Protein AF-A0A0N8PWT8-F1 (afdb_monomer_lite)

Foldseek 3Di:
DAAAEDEDDDDDPVCLVVVLVLLLVDLDLVVLVVCVVVVNDPPVRSLVSSVLSVCLVPHAYEYADPPDDQVSQVSSNHGYDPDPVRVVVVVCVVVPPPHDDFDDPPDDPPPPDPDDDDRDDD

Secondary structure (DSSP, 8-state):
------------HHHHHHHHHHHHH---HHHHHHHHHTTSS-HHHHHHHHHHHHHHHHS--EE--SSS-HHHHHHTT-EE-SSHHHHHHHHHHHH-TTPPP---TT--TT---S--------

Structure (mmCIF, N/CA/C/O backbone):
data_AF-A0A0N8PWT8-F1
#
_entry.id   AF-A0A0N8PWT8-F1
#
loop_
_atom_site.group_PDB
_atom_site.id
_atom_site.type_symbol
_atom_site.label_atom_id
_atom_site.label_alt_id
_atom_site.label_comp_id
_atom_site.label_asym_id
_atom_site.label_entity_id
_atom_site.label_seq_id
_atom_site.pdbx_PDB_ins_code
_atom_site.Cartn_x
_atom_site.Cartn_y
_atom_site.Cartn_z
_atom_site.occupancy
_atom_site.B_iso_or_equiv
_atom_site.auth_seq_id
_atom_site.auth_comp_id
_atom_site.auth_asym_id
_atom_site.auth_atom_id
_atom_site.pdbx_PDB_model_num
ATOM 1 N N . MET A 1 1 ? -20.409 0.745 -4.960 1.00 26.52 1 MET A N 1
ATOM 2 C CA . MET A 1 1 ? -18.966 0.837 -5.263 1.00 26.52 1 MET A CA 1
ATOM 3 C C . MET A 1 1 ? -18.244 0.158 -4.115 1.00 26.52 1 MET A C 1
ATOM 5 O O . MET A 1 1 ? -18.518 0.514 -2.979 1.00 26.52 1 MET A O 1
ATOM 9 N N . GLY A 1 2 ? -17.497 -0.915 -4.380 1.00 29.09 2 GLY A N 1
ATOM 10 C CA . GLY A 1 2 ? -16.765 -1.647 -3.341 1.00 29.09 2 GLY A CA 1
ATOM 11 C C . GLY A 1 2 ? -15.387 -1.026 -3.158 1.00 29.09 2 GLY A C 1
ATOM 12 O O . GLY A 1 2 ? -14.691 -0.830 -4.149 1.00 29.09 2 GLY A O 1
ATOM 13 N N . ALA A 1 3 ? -15.025 -0.692 -1.924 1.00 34.31 3 ALA A N 1
ATOM 14 C CA . ALA A 1 3 ? -13.660 -0.333 -1.571 1.00 34.31 3 ALA A CA 1
ATOM 15 C C . ALA A 1 3 ? -12.874 -1.623 -1.314 1.00 34.31 3 ALA A C 1
ATOM 17 O O . ALA A 1 3 ? -13.378 -2.530 -0.648 1.00 34.31 3 ALA A O 1
ATOM 18 N N . VAL A 1 4 ? -11.668 -1.720 -1.868 1.00 36.84 4 VAL A N 1
ATOM 19 C CA . VAL A 1 4 ? -10.762 -2.842 -1.615 1.00 36.84 4 VAL A CA 1
ATOM 20 C C . VAL A 1 4 ? -9.597 -2.295 -0.805 1.00 36.84 4 VAL A C 1
ATOM 22 O O . VAL A 1 4 ? -8.765 -1.566 -1.333 1.00 36.84 4 VAL A O 1
ATOM 25 N N . CYS A 1 5 ? -9.577 -2.616 0.487 1.00 35.62 5 CYS A N 1
ATOM 26 C CA . CYS A 1 5 ? -8.464 -2.303 1.375 1.00 35.62 5 CYS A CA 1
ATOM 27 C C . CYS A 1 5 ? -7.444 -3.444 1.287 1.00 35.62 5 CYS A C 1
ATOM 29 O O . CYS A 1 5 ? -7.796 -4.606 1.507 1.00 35.62 5 CYS A O 1
ATOM 31 N N . TRP A 1 6 ? -6.204 -3.121 0.923 1.00 41.62 6 TRP A N 1
ATOM 32 C CA . TRP A 1 6 ? -5.121 -4.091 0.777 1.00 41.62 6 TRP A CA 1
ATOM 33 C C . TRP A 1 6 ? -4.118 -3.920 1.911 1.00 41.62 6 TRP A C 1
ATOM 35 O O . TRP A 1 6 ? -3.503 -2.867 2.041 1.00 41.62 6 TRP A O 1
ATOM 45 N N . VAL A 1 7 ? -3.932 -4.976 2.701 1.00 38.03 7 VAL A N 1
ATOM 46 C CA . VAL A 1 7 ? -2.868 -5.053 3.707 1.00 38.03 7 VAL A CA 1
ATOM 47 C C . VAL A 1 7 ? -1.684 -5.775 3.080 1.00 38.03 7 VAL A C 1
ATOM 49 O O . VAL A 1 7 ? -1.833 -6.888 2.573 1.00 38.03 7 VAL A O 1
ATOM 52 N N . LEU A 1 8 ? -0.514 -5.145 3.111 1.00 49.03 8 LEU A N 1
ATOM 53 C CA . LEU A 1 8 ? 0.709 -5.673 2.516 1.00 49.03 8 LEU A CA 1
ATOM 54 C C . LEU A 1 8 ? 1.810 -5.738 3.562 1.00 49.03 8 LEU A C 1
ATOM 56 O O . LEU A 1 8 ? 1.970 -4.824 4.364 1.00 49.03 8 LEU A O 1
ATOM 60 N N . MET A 1 9 ? 2.570 -6.829 3.531 1.00 42.50 9 MET A N 1
ATOM 61 C CA . MET A 1 9 ? 3.691 -7.066 4.434 1.00 42.50 9 MET A CA 1
ATOM 62 C C . MET A 1 9 ? 4.975 -7.181 3.615 1.00 42.50 9 MET A C 1
ATOM 64 O O . MET A 1 9 ? 5.070 -8.036 2.735 1.00 42.50 9 MET A O 1
ATOM 68 N N . PHE A 1 10 ? 5.969 -6.348 3.926 1.00 47.44 10 PHE A N 1
ATOM 69 C CA . PHE A 1 10 ? 7.302 -6.402 3.321 1.00 47.44 10 PHE A CA 1
ATOM 70 C C . PHE A 1 10 ? 8.313 -6.918 4.354 1.00 47.44 10 PHE A C 1
ATOM 72 O O . PHE A 1 10 ? 8.550 -6.269 5.371 1.00 47.44 10 PHE A O 1
ATOM 79 N N . SER A 1 11 ? 8.910 -8.090 4.112 1.00 41.03 11 SER A N 1
ATOM 80 C CA . SER A 1 11 ? 9.876 -8.718 5.032 1.00 41.03 11 SER A CA 1
ATOM 81 C C . SER A 1 11 ? 11.340 -8.389 4.724 1.00 41.03 11 SER A C 1
ATOM 83 O O . SER A 1 11 ? 12.157 -8.351 5.641 1.00 41.03 11 SER A O 1
ATOM 85 N N . ASP A 1 12 ? 11.695 -8.081 3.476 1.00 48.62 12 ASP A N 1
ATOM 86 C CA . ASP A 1 12 ? 13.095 -7.924 3.057 1.00 48.62 12 ASP A CA 1
ATOM 87 C C . ASP A 1 12 ? 13.543 -6.457 2.998 1.00 48.62 12 ASP A 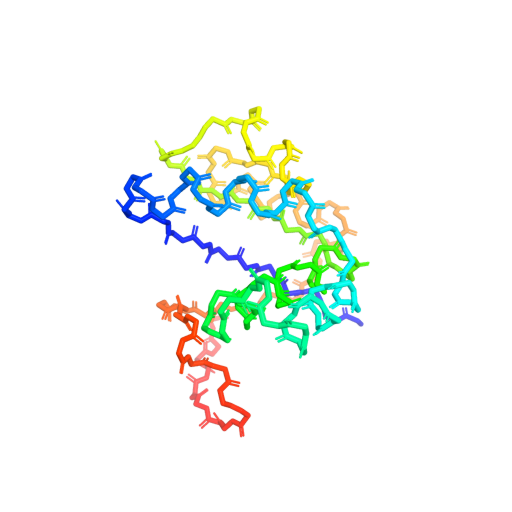C 1
ATOM 89 O O . ASP A 1 12 ? 12.870 -5.605 2.424 1.00 48.62 12 ASP A O 1
ATOM 93 N N . ALA A 1 13 ? 14.686 -6.141 3.615 1.00 49.34 13 ALA A N 1
ATOM 94 C CA . ALA A 1 13 ? 15.199 -4.768 3.726 1.00 49.34 13 ALA A CA 1
ATOM 95 C C . ALA A 1 13 ? 15.641 -4.169 2.376 1.00 49.34 13 ALA A C 1
ATOM 97 O O . ALA A 1 13 ? 15.402 -2.996 2.117 1.00 49.34 13 ALA A O 1
ATOM 98 N N . TRP A 1 14 ? 16.228 -4.978 1.485 1.00 44.97 14 TRP A N 1
ATOM 99 C CA . TRP A 1 14 ? 16.599 -4.525 0.136 1.00 44.97 14 TRP A CA 1
ATOM 100 C C . TRP A 1 14 ? 15.367 -4.234 -0.727 1.00 44.97 14 TRP A C 1
ATOM 102 O O . TRP A 1 14 ? 15.311 -3.218 -1.417 1.00 44.97 14 TRP A O 1
ATOM 112 N N . LEU A 1 15 ? 14.352 -5.099 -0.625 1.00 56.19 15 LEU A N 1
ATOM 113 C CA . LEU A 1 15 ? 13.076 -4.905 -1.300 1.00 56.19 15 LEU A CA 1
ATOM 114 C C . LEU A 1 15 ? 12.412 -3.610 -0.819 1.00 56.19 15 LEU A C 1
ATOM 116 O O . LEU A 1 15 ? 11.894 -2.880 -1.644 1.00 56.19 15 LEU A O 1
ATOM 120 N N . ARG A 1 16 ? 12.486 -3.284 0.479 1.00 63.19 16 ARG A N 1
ATOM 121 C CA . ARG A 1 16 ? 11.937 -2.039 1.046 1.00 63.19 16 ARG A CA 1
ATOM 122 C C . ARG A 1 16 ? 12.541 -0.777 0.435 1.00 63.19 16 ARG A C 1
ATOM 124 O O . ARG A 1 16 ? 11.788 0.082 -0.009 1.00 63.19 16 ARG A O 1
ATOM 131 N N . GLU A 1 17 ? 13.867 -0.677 0.376 1.00 63.78 17 GLU A N 1
ATOM 132 C CA . GLU A 1 17 ? 14.547 0.521 -0.139 1.00 63.78 17 GLU A CA 1
ATOM 133 C C . GLU A 1 17 ? 14.301 0.706 -1.644 1.00 63.78 17 GLU A C 1
ATOM 135 O O . GLU A 1 17 ? 13.954 1.794 -2.106 1.00 63.78 17 GLU A O 1
ATOM 140 N N . ALA A 1 18 ? 14.429 -0.378 -2.417 1.00 61.62 18 ALA A N 1
ATOM 141 C CA . ALA A 1 18 ? 14.149 -0.360 -3.848 1.00 61.62 18 ALA A CA 1
ATOM 142 C C . ALA A 1 18 ? 12.675 -0.025 -4.109 1.00 61.62 18 ALA A C 1
ATOM 144 O O . ALA A 1 18 ? 12.371 0.839 -4.922 1.00 61.62 18 ALA A O 1
ATOM 145 N N . PHE A 1 19 ? 11.755 -0.648 -3.378 1.00 68.31 19 PHE A N 1
ATOM 146 C CA . PHE A 1 19 ? 10.322 -0.440 -3.541 1.00 68.31 19 PHE A CA 1
ATOM 147 C C . PHE A 1 19 ? 9.879 0.973 -3.149 1.00 68.31 19 PHE A C 1
ATOM 149 O O . PHE A 1 19 ? 9.096 1.577 -3.878 1.00 68.31 19 PHE A O 1
ATOM 156 N N . ARG A 1 20 ? 10.426 1.538 -2.064 1.00 72.12 20 ARG A N 1
ATOM 157 C CA . ARG A 1 20 ? 10.205 2.939 -1.676 1.00 72.12 20 ARG A CA 1
ATOM 158 C C . ARG A 1 20 ? 10.671 3.885 -2.774 1.00 72.12 20 ARG A C 1
ATOM 160 O O . ARG A 1 20 ? 9.879 4.690 -3.247 1.00 72.12 20 ARG A O 1
ATOM 167 N N . ASN A 1 21 ? 11.919 3.748 -3.222 1.00 70.31 21 ASN A N 1
ATOM 168 C CA . ASN A 1 21 ? 12.468 4.607 -4.272 1.00 70.31 21 ASN A CA 1
ATOM 169 C C . ASN A 1 21 ? 11.644 4.515 -5.560 1.00 70.31 21 ASN A C 1
ATOM 171 O O . ASN A 1 21 ? 11.289 5.533 -6.146 1.00 70.31 21 ASN A O 1
ATOM 175 N N . LEU A 1 22 ? 11.276 3.304 -5.972 1.00 67.44 22 LEU A N 1
ATOM 176 C CA . LEU A 1 22 ? 10.519 3.094 -7.199 1.00 67.44 22 LEU A CA 1
ATOM 177 C C . LEU A 1 22 ? 9.077 3.626 -7.098 1.00 67.44 22 LEU A C 1
ATOM 179 O O . LEU A 1 22 ? 8.611 4.260 -8.041 1.00 67.44 22 LEU A O 1
ATOM 183 N N . LEU A 1 23 ? 8.373 3.442 -5.975 1.00 70.88 23 LEU A N 1
ATOM 184 C CA . LEU A 1 23 ? 7.015 3.983 -5.796 1.00 70.88 23 LEU A CA 1
ATOM 185 C C . LEU A 1 23 ? 6.965 5.500 -5.613 1.00 70.88 23 LEU A C 1
ATOM 187 O O . LEU A 1 23 ? 5.942 6.108 -5.946 1.00 70.88 23 LEU A O 1
ATOM 191 N N . SER A 1 24 ? 8.027 6.092 -5.068 1.00 70.44 24 SER A N 1
ATOM 192 C CA . SER A 1 24 ? 8.168 7.544 -4.954 1.00 70.44 24 SER A CA 1
ATOM 193 C C . SER A 1 24 ? 8.528 8.186 -6.295 1.00 70.44 24 SER A C 1
ATOM 195 O O . SER A 1 24 ? 8.102 9.306 -6.566 1.00 70.44 24 SER A O 1
ATOM 197 N N . CYS A 1 25 ? 9.286 7.487 -7.147 1.00 66.31 25 CYS A N 1
ATOM 198 C CA . CYS A 1 25 ? 9.675 7.984 -8.467 1.00 66.31 25 CYS A CA 1
ATOM 199 C C . CYS A 1 25 ? 8.598 7.781 -9.541 1.00 66.31 25 CYS A C 1
ATOM 201 O O . CYS A 1 25 ? 8.447 8.652 -10.393 1.00 66.31 25 CYS A O 1
ATOM 203 N N . TYR A 1 26 ? 7.850 6.674 -9.504 1.00 67.06 26 TYR A N 1
ATOM 204 C CA . TYR A 1 26 ? 6.925 6.290 -10.575 1.00 67.06 26 TYR A CA 1
ATOM 205 C C . TYR A 1 26 ? 5.481 6.245 -10.071 1.00 67.06 26 TYR A C 1
ATOM 207 O O . TYR A 1 26 ? 4.973 5.221 -9.612 1.00 67.06 26 TYR A O 1
ATOM 215 N N . GLY A 1 27 ? 4.821 7.402 -10.131 1.00 66.69 27 GLY A N 1
ATOM 216 C CA . GLY A 1 27 ? 3.418 7.564 -9.735 1.00 66.69 27 GLY A CA 1
ATOM 217 C C . GLY A 1 27 ? 2.403 7.253 -10.841 1.00 66.69 27 GLY A C 1
ATOM 218 O O . GLY A 1 27 ? 1.211 7.137 -10.547 1.00 66.69 27 GLY A O 1
ATOM 219 N N . ASP A 1 28 ? 2.855 7.127 -12.091 1.00 80.44 28 ASP A N 1
ATOM 220 C CA . ASP A 1 28 ? 2.008 6.890 -13.261 1.00 80.44 28 ASP A CA 1
ATOM 221 C C . ASP A 1 28 ? 2.202 5.462 -13.816 1.00 80.44 28 ASP A C 1
ATOM 223 O O . ASP A 1 28 ? 3.307 5.116 -14.246 1.00 80.44 28 ASP A O 1
ATOM 227 N N . PRO A 1 29 ? 1.154 4.613 -13.833 1.00 83.50 29 PRO A N 1
ATOM 228 C CA . PRO A 1 29 ? 1.215 3.275 -14.419 1.00 83.50 29 PRO A CA 1
ATOM 229 C C . PRO A 1 29 ? 1.695 3.266 -15.873 1.00 83.50 29 PRO A C 1
ATOM 231 O O . PRO A 1 29 ? 2.439 2.367 -16.266 1.00 83.50 29 PRO A O 1
ATOM 234 N N . GLU A 1 30 ? 1.307 4.262 -16.671 1.00 84.50 30 GLU A N 1
ATOM 235 C CA . GLU A 1 30 ? 1.700 4.343 -18.084 1.00 84.50 30 GLU A CA 1
ATOM 236 C C . GLU A 1 30 ? 3.199 4.640 -18.241 1.00 84.50 30 GLU A C 1
ATOM 238 O O . GLU A 1 30 ? 3.859 4.124 -19.146 1.00 84.50 30 GLU A O 1
ATOM 243 N N . GLU A 1 31 ? 3.778 5.414 -17.318 1.00 84.00 31 GLU A N 1
ATOM 244 C CA . GLU A 1 31 ? 5.221 5.654 -17.270 1.00 84.00 31 GLU A CA 1
ATOM 245 C C . GLU A 1 31 ? 5.990 4.366 -16.954 1.00 84.00 31 GLU A C 1
ATOM 247 O O . GLU A 1 31 ? 6.988 4.069 -17.616 1.00 84.00 31 GLU A O 1
ATOM 252 N N . VAL A 1 32 ? 5.494 3.555 -16.012 1.00 83.12 32 VAL A N 1
ATOM 253 C CA . VAL A 1 32 ? 6.087 2.247 -15.686 1.00 83.12 32 VAL A CA 1
ATOM 254 C C . VAL A 1 32 ? 6.107 1.338 -16.917 1.00 83.12 32 VAL A C 1
ATOM 256 O O . VAL A 1 32 ? 7.142 0.734 -17.212 1.00 83.12 32 VAL A O 1
ATOM 259 N N . LEU A 1 33 ? 5.003 1.263 -17.673 1.00 83.62 33 LEU A N 1
ATOM 260 C CA . LEU A 1 33 ? 4.941 0.465 -18.905 1.00 83.62 33 LEU A CA 1
ATOM 261 C C . LEU A 1 33 ? 5.967 0.945 -19.931 1.00 83.62 33 LEU A C 1
ATOM 263 O O . LEU A 1 33 ? 6.749 0.143 -20.440 1.00 83.62 33 LEU A O 1
ATOM 267 N N . LYS A 1 34 ? 6.029 2.256 -20.170 1.00 85.44 34 LYS A N 1
ATOM 268 C CA . LYS A 1 34 ? 6.970 2.850 -21.124 1.00 85.44 34 LYS A CA 1
ATOM 269 C C . LYS A 1 34 ? 8.430 2.567 -20.758 1.00 85.44 34 LYS A C 1
ATOM 271 O O . LYS A 1 34 ? 9.219 2.198 -21.624 1.00 85.44 34 LYS A O 1
ATOM 276 N N . LEU A 1 35 ? 8.802 2.717 -19.487 1.00 82.56 35 LEU A N 1
ATOM 277 C CA . LEU A 1 35 ? 10.164 2.434 -19.017 1.00 82.56 35 LEU A CA 1
ATOM 278 C C . LEU A 1 35 ? 10.515 0.946 -19.126 1.00 82.56 35 LEU A C 1
ATOM 280 O O . LEU A 1 35 ? 11.659 0.595 -19.412 1.00 82.56 35 LEU A O 1
ATOM 284 N N . THR A 1 36 ? 9.523 0.075 -18.959 1.00 84.56 36 THR A N 1
ATOM 285 C CA . THR A 1 36 ? 9.684 -1.371 -19.146 1.00 84.56 36 THR A CA 1
ATOM 286 C C . THR A 1 36 ? 9.908 -1.721 -20.615 1.00 84.56 36 THR A C 1
ATOM 288 O O . THR A 1 36 ? 10.814 -2.489 -20.932 1.00 84.56 36 THR A O 1
ATOM 291 N N . GLU A 1 37 ? 9.140 -1.126 -21.533 1.00 86.50 37 GLU A N 1
ATOM 292 C CA . GLU A 1 37 ? 9.326 -1.295 -22.984 1.00 86.50 37 GLU A CA 1
ATOM 293 C C . GLU A 1 37 ? 10.703 -0.808 -23.456 1.00 86.50 37 GLU A C 1
ATOM 295 O O . GLU A 1 37 ? 11.295 -1.394 -24.363 1.00 86.50 37 GLU A O 1
ATOM 300 N N . MET A 1 38 ? 11.234 0.236 -22.815 1.00 87.38 38 MET A N 1
ATOM 301 C CA . MET A 1 38 ? 12.583 0.755 -23.059 1.00 87.38 38 MET A CA 1
ATOM 302 C C . MET A 1 38 ? 13.697 -0.106 -22.437 1.00 87.38 38 MET A C 1
ATOM 304 O O . MET A 1 38 ? 14.866 0.113 -22.747 1.00 87.38 38 MET A O 1
ATOM 308 N N . GLY A 1 39 ? 13.359 -1.089 -21.597 1.00 81.62 39 GLY A N 1
ATOM 309 C CA . GLY A 1 39 ? 14.318 -1.954 -20.904 1.00 81.62 39 GLY A CA 1
ATOM 310 C C . GLY A 1 39 ? 14.980 -1.324 -19.673 1.00 81.62 39 GLY A C 1
ATOM 311 O O . GLY A 1 39 ? 15.938 -1.893 -19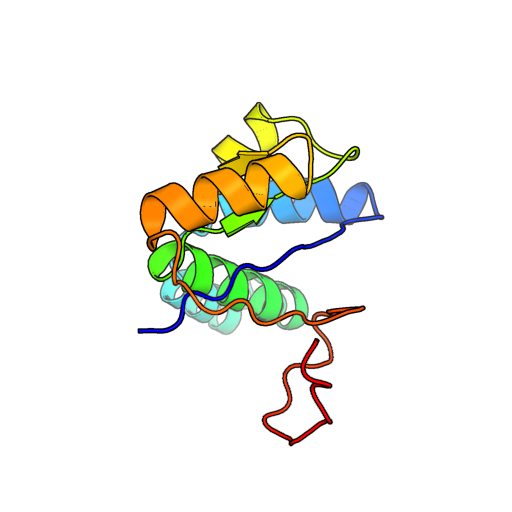.155 1.00 81.62 39 GLY A O 1
ATOM 312 N N . GLU A 1 40 ? 14.482 -0.180 -19.199 1.00 80.88 40 GLU A N 1
ATOM 313 C CA . GLU A 1 40 ? 15.013 0.552 -18.036 1.00 80.88 40 GLU A CA 1
ATOM 314 C C . GLU A 1 40 ? 14.521 -0.041 -16.704 1.00 80.88 40 GLU A C 1
ATOM 316 O O . GLU A 1 40 ? 15.216 0.017 -15.691 1.00 80.88 40 GLU A O 1
ATOM 321 N N . VAL A 1 41 ? 13.328 -0.648 -16.704 1.00 74.19 41 VAL A N 1
ATOM 322 C CA . VAL A 1 41 ? 12.758 -1.363 -15.552 1.00 74.19 41 VAL A CA 1
ATOM 323 C C . VAL A 1 41 ? 12.579 -2.838 -15.926 1.00 74.19 41 VAL A C 1
ATOM 325 O O . VAL A 1 41 ? 11.940 -3.127 -16.941 1.00 74.19 41 VAL A O 1
ATOM 328 N N . PRO A 1 42 ? 13.112 -3.798 -15.145 1.00 76.56 42 PRO A N 1
ATOM 329 C CA . PRO A 1 42 ? 12.902 -5.208 -15.440 1.00 76.56 42 PRO A CA 1
ATOM 330 C C . PRO A 1 42 ? 11.436 -5.617 -15.229 1.00 76.56 42 PRO A C 1
ATOM 332 O O . PRO A 1 42 ? 10.700 -5.045 -14.426 1.00 76.56 42 PRO A O 1
ATOM 335 N N . SER A 1 43 ? 10.992 -6.625 -15.980 1.00 73.56 43 SER A N 1
ATOM 336 C CA . SER A 1 43 ? 9.567 -6.952 -16.132 1.00 73.56 43 SER A CA 1
ATOM 337 C C . SER A 1 43 ? 8.862 -7.402 -14.847 1.00 73.56 43 SER A C 1
ATOM 339 O O . SER A 1 43 ? 7.656 -7.189 -14.710 1.00 73.56 43 SER A O 1
ATOM 341 N N . LEU A 1 44 ? 9.579 -8.019 -13.903 1.00 72.44 44 LEU A N 1
ATOM 342 C CA . LEU A 1 44 ? 8.995 -8.467 -12.638 1.00 72.44 44 LEU A CA 1
ATOM 343 C C . LEU A 1 44 ? 8.705 -7.277 -11.717 1.00 72.44 44 LEU A C 1
ATOM 345 O O . LEU A 1 44 ? 7.609 -7.16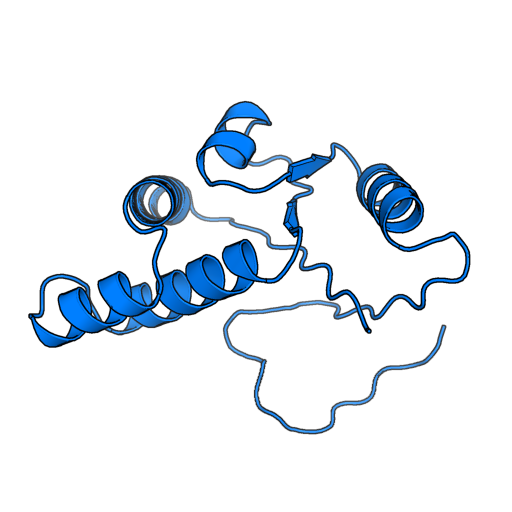0 -11.172 1.00 72.44 44 LEU A O 1
ATOM 349 N N . GLU A 1 45 ? 9.670 -6.379 -11.577 1.00 72.00 45 GLU A N 1
ATOM 350 C CA . GLU A 1 45 ? 9.571 -5.140 -10.818 1.00 72.00 45 GLU A CA 1
ATOM 351 C C . GLU A 1 45 ? 8.498 -4.235 -11.428 1.00 72.00 45 GLU A C 1
ATOM 353 O O . GLU A 1 45 ? 7.646 -3.724 -10.703 1.00 72.00 45 GLU A O 1
ATOM 358 N N . ALA A 1 46 ? 8.461 -4.128 -12.759 1.00 75.75 46 ALA A N 1
ATOM 359 C CA . ALA A 1 46 ? 7.441 -3.386 -13.491 1.00 75.75 46 ALA A CA 1
ATOM 360 C C . ALA A 1 46 ? 6.013 -3.836 -13.159 1.00 75.75 46 ALA A C 1
ATOM 362 O O . ALA A 1 46 ? 5.142 -2.994 -12.952 1.00 75.75 46 ALA A O 1
ATOM 363 N N . TYR A 1 47 ? 5.764 -5.148 -13.065 1.00 76.25 47 TYR A N 1
ATOM 364 C CA . TYR A 1 47 ? 4.442 -5.677 -12.715 1.00 76.25 47 TYR A CA 1
ATOM 365 C C . TYR A 1 47 ? 3.977 -5.188 -11.341 1.00 76.25 47 TYR A C 1
ATOM 367 O O . TYR A 1 47 ? 2.845 -4.728 -11.181 1.00 76.25 47 TYR A O 1
ATOM 375 N N . VAL A 1 48 ? 4.866 -5.261 -10.350 1.00 76.12 48 VAL A N 1
ATOM 376 C CA . VAL A 1 48 ? 4.560 -4.815 -8.991 1.00 76.12 48 VAL A CA 1
ATOM 377 C C . VAL A 1 48 ? 4.333 -3.301 -8.987 1.00 76.12 48 VAL A C 1
ATOM 379 O O . VAL A 1 48 ? 3.308 -2.839 -8.489 1.00 76.12 48 VAL A O 1
ATOM 382 N N . LEU A 1 49 ? 5.227 -2.526 -9.600 1.00 77.81 49 LEU A N 1
ATOM 383 C CA . LEU A 1 49 ? 5.115 -1.067 -9.654 1.00 77.81 49 LEU A CA 1
ATOM 384 C C . LEU A 1 49 ? 3.846 -0.596 -10.353 1.00 77.81 49 LEU A C 1
ATOM 386 O O . LEU A 1 49 ? 3.153 0.266 -9.821 1.00 77.81 49 LEU A O 1
ATOM 390 N N . TYR A 1 50 ? 3.506 -1.198 -11.492 1.00 82.44 50 TYR A N 1
ATOM 391 C CA . TYR A 1 50 ? 2.285 -0.885 -12.224 1.00 82.44 50 TYR A CA 1
ATOM 392 C C . TYR A 1 50 ? 1.050 -1.101 -11.347 1.00 82.44 50 TYR A C 1
ATOM 394 O O . TYR A 1 50 ? 0.206 -0.213 -11.232 1.00 82.44 50 TYR A O 1
ATOM 402 N N . GLN A 1 51 ? 0.964 -2.257 -10.678 1.00 82.19 51 GLN A N 1
ATOM 403 C CA . GLN A 1 51 ? -0.166 -2.589 -9.811 1.00 82.19 51 GLN A CA 1
ATOM 404 C C . GLN A 1 51 ? -0.344 -1.544 -8.703 1.00 82.19 51 GLN A C 1
ATOM 406 O O . GLN A 1 51 ? -1.461 -1.090 -8.450 1.00 82.19 51 GLN A O 1
ATOM 411 N N . PHE A 1 52 ? 0.746 -1.134 -8.058 1.00 81.69 52 PHE A N 1
ATOM 412 C CA . PHE A 1 52 ? 0.704 -0.153 -6.977 1.00 81.69 52 PHE A CA 1
ATOM 413 C C . PHE A 1 52 ? 0.434 1.268 -7.451 1.00 81.69 52 PHE A C 1
ATOM 415 O O . PHE A 1 52 ? -0.370 1.962 -6.828 1.00 81.69 52 PHE A O 1
ATOM 422 N N . ALA A 1 53 ? 1.055 1.692 -8.551 1.00 83.88 53 ALA A N 1
ATOM 423 C CA . ALA A 1 53 ? 0.777 2.979 -9.173 1.00 83.88 53 ALA A CA 1
ATOM 424 C C . ALA A 1 53 ? -0.709 3.075 -9.550 1.00 83.88 53 ALA A C 1
ATOM 426 O O . ALA A 1 53 ? -1.369 4.056 -9.212 1.00 83.88 53 ALA A O 1
ATOM 427 N N . TYR A 1 54 ? -1.270 2.014 -10.139 1.00 85.06 54 TYR A N 1
ATOM 428 C CA . TYR A 1 54 ? -2.675 1.974 -10.537 1.00 85.06 54 TYR A CA 1
ATOM 429 C C . TYR A 1 54 ? -3.591 2.017 -9.315 1.00 85.06 54 TYR A C 1
ATOM 431 O O . TYR A 1 54 ? -4.528 2.811 -9.246 1.00 85.06 54 TYR A O 1
ATOM 439 N N . MET A 1 55 ? -3.308 1.190 -8.305 1.00 84.75 55 MET A N 1
ATOM 440 C CA . MET A 1 55 ? -4.130 1.141 -7.100 1.00 84.75 55 MET A CA 1
ATOM 441 C C . MET A 1 55 ? -4.153 2.475 -6.358 1.00 84.75 55 MET A C 1
ATOM 443 O O . MET A 1 55 ? -5.232 2.903 -5.963 1.00 84.75 55 MET A O 1
ATOM 447 N N . LYS A 1 56 ? -3.009 3.151 -6.220 1.00 84.75 56 LYS A N 1
ATOM 448 C CA . LYS A 1 56 ? -2.909 4.467 -5.566 1.00 84.75 56 LYS A CA 1
ATOM 449 C C . LYS A 1 56 ? -3.740 5.548 -6.262 1.00 84.75 56 LYS A C 1
ATOM 451 O O . LYS A 1 56 ? -4.234 6.454 -5.602 1.00 84.75 56 LYS A O 1
ATOM 456 N N . GLN A 1 57 ? -3.909 5.466 -7.583 1.00 84.75 57 GLN A N 1
ATOM 457 C CA . GLN A 1 57 ? -4.726 6.425 -8.336 1.00 84.75 57 GLN A CA 1
ATOM 458 C C . GLN A 1 57 ? -6.237 6.196 -8.172 1.00 84.75 57 GLN A C 1
ATOM 460 O O . GLN A 1 57 ? -7.028 7.118 -8.37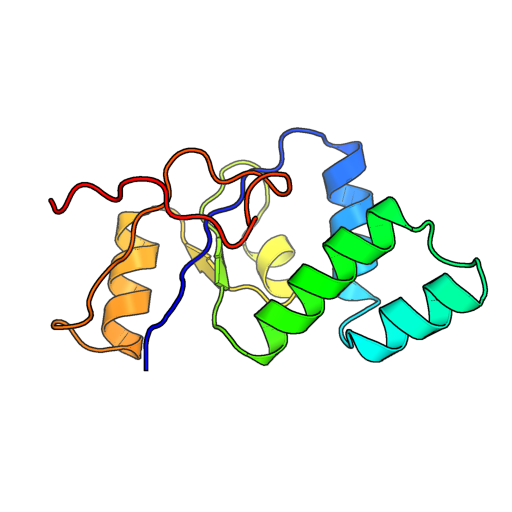3 1.00 84.75 57 GLN A O 1
ATOM 465 N N . HIS A 1 58 ? -6.653 4.979 -7.816 1.00 85.69 58 HIS A N 1
ATOM 466 C CA . HIS A 1 58 ? -8.064 4.582 -7.817 1.00 85.69 58 HIS A CA 1
ATOM 467 C C . HIS A 1 58 ? -8.631 4.238 -6.436 1.00 85.69 58 HIS A C 1
ATOM 469 O O . HIS A 1 58 ? -9.854 4.232 -6.268 1.00 85.69 58 HIS A O 1
ATOM 475 N N . TYR A 1 59 ? -7.778 3.963 -5.451 1.00 85.75 59 TYR A N 1
ATOM 476 C CA . TYR A 1 59 ? -8.164 3.503 -4.121 1.00 85.75 59 TYR A CA 1
ATOM 477 C C . TYR A 1 59 ? -7.313 4.174 -3.038 1.00 85.75 59 TYR A C 1
ATOM 479 O O . TYR A 1 59 ? -6.113 4.366 -3.211 1.00 85.75 59 TYR A O 1
ATOM 487 N N . SER A 1 60 ? -7.931 4.467 -1.888 1.00 86.62 60 SER A N 1
ATOM 488 C CA . SER A 1 60 ? -7.182 4.741 -0.656 1.00 86.62 60 SER A CA 1
ATOM 489 C C . SER A 1 60 ? -6.601 3.424 -0.137 1.00 86.62 60 SER A C 1
ATOM 491 O O . SER A 1 60 ? -7.302 2.408 -0.062 1.00 86.62 60 SER A O 1
ATOM 493 N N . ILE A 1 61 ? -5.304 3.433 0.167 1.00 88.12 61 ILE A N 1
ATOM 494 C CA . ILE A 1 61 ? -4.562 2.281 0.679 1.00 88.12 61 ILE A CA 1
ATOM 495 C C . ILE A 1 61 ? -4.054 2.656 2.065 1.00 88.12 61 ILE A C 1
ATOM 497 O O . ILE A 1 61 ? -3.228 3.557 2.182 1.00 88.12 61 ILE A O 1
ATOM 501 N N . ILE A 1 62 ? -4.530 1.948 3.091 1.00 91.75 62 ILE A N 1
ATOM 502 C CA . ILE A 1 62 ? -4.067 2.110 4.471 1.00 91.75 62 ILE A CA 1
ATOM 503 C C . ILE A 1 62 ? -3.152 0.936 4.826 1.00 91.75 62 ILE A C 1
ATOM 505 O O . ILE A 1 62 ? -3.554 -0.226 4.733 1.00 91.75 62 ILE A O 1
ATOM 509 N N . VAL A 1 63 ? -1.933 1.235 5.258 1.00 89.00 63 VAL A N 1
ATOM 510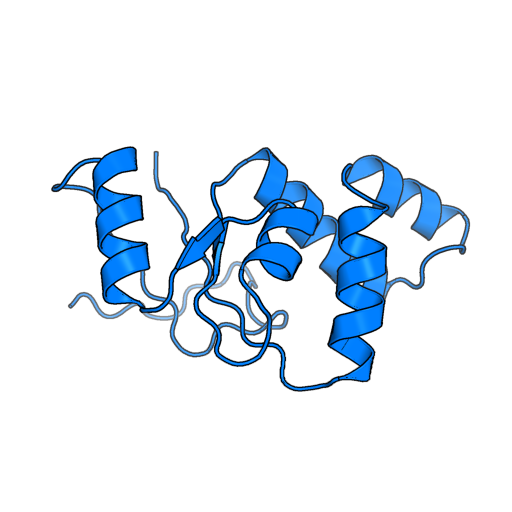 C CA . VAL A 1 63 ? -0.900 0.266 5.616 1.00 89.00 63 VAL A CA 1
ATOM 511 C C . VAL A 1 63 ? -0.790 0.165 7.132 1.00 89.00 63 VAL A C 1
ATOM 513 O O . VAL A 1 63 ? -0.648 1.165 7.832 1.00 89.00 63 VAL A O 1
ATOM 516 N N . VAL A 1 64 ? -0.815 -1.072 7.624 1.00 89.19 64 VAL A N 1
ATOM 517 C CA . VAL A 1 64 ? -0.538 -1.423 9.021 1.00 89.19 64 VAL A CA 1
ATOM 518 C C . VAL A 1 64 ? 0.730 -2.263 9.027 1.00 89.19 64 VAL A C 1
ATOM 520 O O . VAL A 1 64 ? 0.748 -3.351 8.450 1.00 89.19 64 VAL A O 1
ATOM 523 N N . THR A 1 65 ? 1.802 -1.752 9.625 1.00 86.25 65 THR A N 1
ATOM 524 C CA . THR A 1 65 ? 3.118 -2.399 9.607 1.00 86.25 65 THR A CA 1
ATOM 525 C C . THR A 1 65 ? 3.971 -1.942 10.785 1.00 86.25 65 THR A C 1
ATOM 527 O O . THR A 1 65 ? 3.922 -0.778 11.162 1.00 86.25 65 THR A O 1
ATOM 530 N N . ASP A 1 66 ? 4.799 -2.847 11.309 1.00 83.94 66 ASP A N 1
ATOM 531 C CA . ASP A 1 66 ? 5.865 -2.526 12.273 1.00 83.94 66 ASP A CA 1
ATOM 532 C C . ASP A 1 66 ? 7.213 -2.255 11.570 1.00 83.94 66 ASP A C 1
ATOM 534 O O . ASP A 1 66 ? 8.232 -2.003 12.211 1.00 83.94 66 ASP A O 1
ATOM 538 N N . GLY A 1 67 ? 7.253 -2.403 10.240 1.00 81.56 67 GLY A N 1
ATOM 539 C CA . GLY A 1 67 ? 8.485 -2.452 9.452 1.00 81.56 67 GLY A CA 1
ATOM 540 C C . GLY A 1 67 ? 8.835 -1.184 8.675 1.00 81.56 67 GLY A C 1
ATOM 541 O O . GLY A 1 67 ? 9.868 -1.204 8.004 1.00 81.56 67 GLY A O 1
ATOM 542 N N . MET A 1 68 ? 7.984 -0.154 8.719 1.00 83.69 68 MET A N 1
ATOM 543 C CA . MET A 1 68 ? 8.164 1.163 8.089 1.00 83.69 68 MET A CA 1
ATOM 544 C C . MET A 1 68 ? 7.539 2.241 8.976 1.00 83.69 68 MET A C 1
ATOM 546 O O . MET A 1 68 ? 6.539 1.969 9.646 1.00 83.69 68 MET A O 1
ATOM 550 N N . SER A 1 69 ? 8.109 3.445 8.980 1.00 89.56 69 SER A N 1
ATOM 551 C CA . SER A 1 69 ? 7.533 4.579 9.707 1.00 89.56 69 SER A CA 1
ATOM 552 C C . SER A 1 69 ? 6.333 5.179 8.969 1.00 89.56 69 SER A C 1
ATOM 554 O O . SER A 1 69 ? 6.141 4.971 7.769 1.00 89.56 69 SER A O 1
ATOM 556 N N . GLU A 1 70 ? 5.522 5.952 9.692 1.00 91.81 70 GLU A N 1
ATOM 557 C CA . GLU A 1 70 ? 4.402 6.697 9.113 1.00 91.81 70 GLU A CA 1
ATOM 558 C C . GLU A 1 70 ? 4.868 7.633 7.988 1.00 91.81 70 GLU A C 1
ATOM 560 O O . GLU A 1 70 ? 4.239 7.699 6.932 1.00 91.81 70 GLU A O 1
ATOM 565 N N . GLU A 1 71 ? 5.996 8.320 8.176 1.00 91.62 71 GLU A N 1
ATOM 566 C CA . GLU A 1 71 ? 6.573 9.216 7.173 1.00 91.62 71 GLU A CA 1
ATOM 567 C C . GLU A 1 71 ? 6.934 8.467 5.886 1.00 91.62 71 GLU A C 1
ATOM 569 O O . GLU A 1 71 ? 6.594 8.927 4.799 1.00 91.62 71 GLU A O 1
ATOM 574 N N . GLU A 1 72 ? 7.552 7.290 5.997 1.00 85.88 72 GLU A N 1
ATOM 575 C CA . GLU A 1 72 ? 7.937 6.475 4.837 1.00 85.88 72 GLU A CA 1
ATOM 576 C C . GLU A 1 72 ? 6.719 5.986 4.042 1.00 85.88 72 GLU A C 1
ATOM 578 O O . GLU A 1 72 ? 6.762 5.924 2.813 1.00 85.88 72 GLU A O 1
ATOM 583 N N . ILE A 1 73 ? 5.626 5.651 4.733 1.00 88.25 73 ILE A N 1
ATOM 584 C CA . ILE A 1 73 ? 4.358 5.243 4.112 1.00 88.25 73 ILE A CA 1
ATOM 585 C C . ILE A 1 73 ? 3.677 6.430 3.418 1.00 88.25 73 ILE A C 1
ATOM 587 O O . ILE A 1 73 ? 3.196 6.301 2.288 1.00 88.25 73 ILE A O 1
ATOM 591 N N . ASN A 1 74 ? 3.691 7.600 4.053 1.00 89.00 74 ASN A N 1
ATOM 592 C CA . ASN A 1 74 ? 3.129 8.816 3.475 1.00 89.00 74 ASN A CA 1
ATOM 593 C C . ASN A 1 74 ? 3.915 9.273 2.233 1.00 89.00 74 ASN A C 1
ATOM 595 O O . ASN A 1 74 ? 3.310 9.695 1.247 1.00 89.00 74 ASN A O 1
ATOM 599 N N . GLU A 1 75 ? 5.246 9.148 2.235 1.00 87.19 75 GLU A N 1
ATOM 600 C CA . GLU A 1 75 ? 6.102 9.481 1.085 1.00 87.19 75 GLU A CA 1
ATOM 601 C C . GLU A 1 75 ? 5.761 8.673 -0.172 1.00 87.19 75 GLU A C 1
ATOM 603 O O . GLU A 1 75 ? 5.790 9.214 -1.277 1.00 87.19 75 GLU A O 1
ATOM 608 N N . ILE A 1 76 ? 5.391 7.397 -0.021 1.00 83.75 76 ILE A N 1
ATOM 609 C CA . ILE A 1 76 ? 4.989 6.550 -1.153 1.00 83.75 76 ILE A CA 1
ATOM 610 C C . ILE A 1 76 ? 3.519 6.749 -1.558 1.00 83.75 76 ILE A C 1
ATOM 612 O O . ILE A 1 76 ? 3.036 6.062 -2.464 1.00 83.75 76 ILE A O 1
ATOM 616 N N . GLY A 1 77 ? 2.806 7.699 -0.944 1.00 84.94 77 GLY A N 1
ATOM 617 C CA . GLY A 1 77 ? 1.426 8.054 -1.280 1.00 84.94 77 GLY A CA 1
ATOM 618 C C . GLY A 1 77 ? 0.388 7.056 -0.766 1.00 84.94 77 GLY A C 1
ATOM 619 O O . GLY A 1 77 ? -0.610 6.815 -1.444 1.00 84.94 77 GLY A O 1
ATOM 620 N N . MET A 1 78 ? 0.643 6.447 0.391 1.00 88.69 78 MET A N 1
ATOM 621 C CA . MET A 1 78 ? -0.301 5.590 1.110 1.00 88.69 78 MET A CA 1
ATOM 622 C C . MET A 1 78 ? -0.580 6.174 2.497 1.00 88.69 78 MET A C 1
ATOM 624 O O . MET A 1 78 ? 0.164 7.016 2.987 1.00 88.69 78 MET A O 1
ATOM 628 N N . GLU A 1 79 ? -1.658 5.732 3.132 1.00 92.00 79 GLU A N 1
ATOM 629 C CA . GLU A 1 79 ? -2.032 6.147 4.483 1.00 92.00 79 GLU A CA 1
ATOM 630 C C . GLU A 1 79 ? -1.477 5.152 5.507 1.00 92.00 79 GLU A C 1
ATOM 632 O O . GLU A 1 79 ? -1.473 3.945 5.272 1.00 92.00 79 GLU A O 1
ATOM 637 N N . TYR A 1 80 ? -1.033 5.624 6.668 1.00 92.94 80 TYR A N 1
ATOM 638 C CA . TYR A 1 80 ? -0.582 4.762 7.761 1.00 92.94 80 TYR A CA 1
ATOM 639 C C . TYR A 1 80 ? -1.670 4.583 8.826 1.00 92.94 80 TYR A C 1
ATOM 641 O O . TYR A 1 80 ? -2.422 5.509 9.141 1.00 92.94 80 TYR A O 1
ATOM 649 N N . ALA A 1 81 ? -1.730 3.394 9.427 1.00 93.81 81 ALA A N 1
ATOM 650 C CA . ALA A 1 81 ? -2.466 3.160 10.662 1.00 93.81 81 ALA A CA 1
ATOM 651 C C . ALA A 1 81 ? -1.681 2.222 11.596 1.00 93.81 81 ALA A C 1
ATOM 653 O O . ALA A 1 81 ? -1.164 1.199 11.147 1.00 93.81 81 ALA A O 1
ATOM 654 N N . PRO A 1 82 ? -1.641 2.504 12.912 1.00 90.50 82 PRO A N 1
ATOM 655 C CA . PRO A 1 82 ? -0.846 1.715 13.852 1.00 90.50 82 PRO A CA 1
ATOM 656 C C . PRO A 1 82 ? -1.471 0.352 14.169 1.00 90.50 82 PRO A C 1
ATOM 658 O O . PRO A 1 82 ? -0.780 -0.562 14.609 1.00 90.50 82 PRO A O 1
ATOM 661 N N . THR A 1 83 ? -2.781 0.189 13.961 1.00 91.38 83 THR A N 1
ATOM 662 C CA . THR A 1 83 ? -3.468 -1.090 14.154 1.00 91.38 83 THR A CA 1
ATOM 663 C C . THR A 1 83 ? -4.480 -1.355 13.045 1.00 91.38 83 THR A C 1
ATOM 665 O O . THR A 1 83 ? -5.001 -0.439 12.406 1.00 91.38 83 THR A O 1
ATOM 668 N N . VAL A 1 84 ? -4.830 -2.631 12.857 1.00 90.38 84 VAL A N 1
ATOM 669 C CA . VAL A 1 84 ? -5.905 -3.039 11.934 1.00 90.38 84 VAL A CA 1
ATOM 670 C C . VAL A 1 84 ? -7.238 -2.393 12.311 1.00 90.38 84 VAL A C 1
ATOM 672 O O . VAL A 1 84 ? -8.011 -2.019 11.431 1.00 90.38 84 VAL A O 1
ATOM 675 N N . ASN A 1 85 ? -7.512 -2.230 13.608 1.00 92.69 85 ASN A N 1
ATOM 676 C CA . ASN A 1 85 ? -8.739 -1.585 14.057 1.00 92.69 85 ASN A CA 1
ATOM 677 C C . ASN A 1 85 ? -8.775 -0.106 13.649 1.00 92.69 85 ASN A C 1
ATOM 679 O O . ASN A 1 85 ? -9.801 0.363 13.166 1.00 92.69 85 ASN A O 1
ATOM 683 N N . ASP A 1 86 ? -7.655 0.607 13.768 1.00 93.31 86 ASP A N 1
ATOM 684 C CA . ASP A 1 86 ? -7.568 2.008 13.344 1.00 93.31 86 ASP A CA 1
ATOM 685 C C . ASP A 1 86 ? -7.738 2.149 11.827 1.00 93.31 86 ASP A C 1
ATOM 687 O O . ASP A 1 86 ? -8.496 3.008 11.369 1.00 93.31 86 ASP A O 1
ATOM 691 N N . ALA A 1 87 ? -7.134 1.247 11.046 1.00 92.81 87 ALA A N 1
ATOM 692 C CA . ALA A 1 87 ? -7.320 1.197 9.596 1.00 92.81 87 ALA A CA 1
ATOM 693 C C . ALA A 1 87 ? -8.791 0.970 9.204 1.00 92.81 87 ALA A C 1
ATOM 695 O O . ALA A 1 87 ? -9.320 1.649 8.318 1.00 92.81 87 ALA A O 1
ATOM 696 N N . LEU A 1 88 ? -9.479 0.048 9.886 1.00 92.06 88 LEU A N 1
ATOM 697 C CA . LEU A 1 88 ? -10.903 -0.221 9.666 1.00 92.06 88 LEU A CA 1
ATOM 698 C C . LEU A 1 88 ? -11.773 0.976 10.046 1.00 92.06 88 LEU A C 1
ATOM 700 O O . LEU A 1 88 ? -12.644 1.363 9.271 1.00 92.06 88 LEU A O 1
ATOM 704 N N . MET A 1 89 ? -11.523 1.599 11.198 1.00 93.75 89 MET A N 1
ATOM 705 C CA . MET A 1 89 ? -12.267 2.782 11.633 1.00 93.75 89 MET A CA 1
ATOM 706 C C . MET A 1 89 ? -12.092 3.951 10.662 1.00 93.75 89 MET A C 1
ATOM 708 O O . MET A 1 89 ? -13.064 4.643 10.357 1.00 93.75 89 MET A O 1
ATOM 712 N N . ASN A 1 90 ? -10.886 4.164 10.136 1.00 91.88 90 ASN A N 1
ATOM 713 C CA . ASN A 1 90 ? -10.639 5.179 9.111 1.00 91.88 90 ASN A CA 1
ATOM 714 C C . ASN A 1 90 ? -11.352 4.837 7.795 1.00 91.88 90 ASN A C 1
ATOM 716 O O . ASN A 1 90 ? -12.015 5.698 7.215 1.00 91.88 90 ASN A O 1
ATOM 720 N N . SER A 1 91 ? -11.331 3.565 7.391 1.00 91.94 91 SER A N 1
ATOM 721 C CA . SER A 1 91 ? -12.061 3.089 6.209 1.00 91.94 91 SER A CA 1
ATOM 722 C C . SER A 1 91 ? -13.577 3.290 6.341 1.00 91.94 91 SER A C 1
ATOM 724 O O . SER A 1 91 ? -14.227 3.742 5.398 1.00 91.94 91 SER A O 1
ATOM 726 N N . PHE A 1 92 ? -14.164 3.006 7.508 1.00 93.00 92 PHE A N 1
ATOM 727 C CA . PHE A 1 92 ? -15.597 3.211 7.748 1.00 93.00 92 PHE A CA 1
ATOM 728 C C . PHE A 1 92 ? -15.987 4.688 7.778 1.00 93.00 92 PHE A C 1
ATOM 730 O O . PHE A 1 92 ? -17.050 5.032 7.270 1.00 93.00 92 PHE A O 1
ATOM 737 N N . LYS A 1 93 ? -15.125 5.589 8.266 1.00 92.44 93 LYS A N 1
ATOM 738 C CA . LYS A 1 93 ? -15.374 7.038 8.152 1.00 92.44 93 LYS A CA 1
ATOM 739 C C . LYS A 1 93 ? -15.475 7.487 6.692 1.00 92.44 93 LYS A C 1
ATOM 741 O O . LYS A 1 93 ? -16.293 8.348 6.383 1.00 92.44 93 LYS A O 1
ATOM 746 N N . LEU A 1 94 ? -14.666 6.903 5.804 1.00 89.81 94 LEU A N 1
ATOM 747 C CA . LEU A 1 94 ? -14.658 7.233 4.377 1.00 89.81 94 LEU A CA 1
ATOM 748 C C . LEU A 1 94 ? -15.832 6.598 3.611 1.00 89.81 94 LEU A C 1
ATOM 750 O O . LEU A 1 94 ? -16.391 7.216 2.706 1.00 89.81 94 LEU A O 1
ATOM 754 N N . HIS A 1 95 ? -16.208 5.365 3.957 1.00 89.62 95 HIS A N 1
ATOM 755 C CA . HIS A 1 95 ? -17.158 4.556 3.180 1.00 89.62 95 HIS A CA 1
ATOM 756 C C . HIS A 1 95 ? -18.532 4.346 3.841 1.00 89.62 95 HIS A C 1
ATOM 758 O O . HIS A 1 95 ? -19.444 3.819 3.197 1.00 89.62 95 HIS A O 1
ATOM 764 N N . GLY A 1 96 ? -18.699 4.780 5.090 1.00 92.00 96 GLY A N 1
ATOM 765 C CA . GLY A 1 96 ? -19.890 4.609 5.920 1.00 92.00 96 GLY A CA 1
ATOM 766 C C . GLY A 1 96 ? -19.891 3.314 6.740 1.00 92.00 96 GLY A C 1
ATOM 767 O O . GLY A 1 96 ? -19.378 2.281 6.311 1.00 92.00 96 GLY A O 1
ATOM 768 N N . ASP A 1 97 ? -20.549 3.346 7.899 1.00 91.38 97 ASP A N 1
ATOM 769 C CA . ASP A 1 97 ? -20.573 2.239 8.875 1.00 91.38 97 ASP A CA 1
ATOM 770 C C . ASP A 1 97 ? -21.219 0.944 8.346 1.00 91.38 97 ASP A C 1
ATOM 772 O O . ASP A 1 97 ? -20.967 -0.145 8.853 1.00 91.38 97 ASP A O 1
ATOM 776 N N . ALA A 1 98 ? -22.059 1.047 7.312 1.00 92.44 98 ALA A N 1
ATOM 777 C CA . ALA A 1 98 ? -22.699 -0.097 6.660 1.00 92.44 98 ALA A CA 1
ATOM 778 C C . ALA A 1 98 ? -21.874 -0.674 5.490 1.00 92.44 98 ALA A C 1
ATOM 780 O O . ALA A 1 98 ? -22.379 -1.512 4.730 1.00 92.44 98 ALA A O 1
ATOM 781 N N . ALA A 1 99 ? -20.635 -0.210 5.293 1.00 91.25 99 ALA A N 1
ATOM 782 C CA . ALA A 1 99 ? -19.761 -0.712 4.243 1.00 91.25 99 ALA A CA 1
ATOM 783 C C . ALA A 1 99 ? -19.491 -2.212 4.422 1.00 91.25 99 ALA A C 1
ATOM 785 O O . ALA A 1 99 ? -19.293 -2.724 5.523 1.00 91.25 99 ALA A O 1
ATOM 786 N N . LYS A 1 100 ? -19.477 -2.939 3.303 1.00 91.75 100 LYS A N 1
ATOM 787 C CA . LYS A 1 100 ? -19.144 -4.365 3.298 1.00 91.75 100 LYS A CA 1
ATOM 788 C C . LYS A 1 100 ? -17.634 -4.524 3.227 1.00 91.75 100 LYS A C 1
ATOM 790 O O . LYS A 1 100 ? -17.008 -3.958 2.336 1.00 91.75 100 LYS A O 1
ATOM 795 N N . VAL A 1 101 ? -17.085 -5.343 4.115 1.00 86.50 101 VAL A N 1
ATOM 796 C CA . VAL A 1 101 ? -15.655 -5.657 4.154 1.00 86.50 101 VAL A CA 1
ATOM 797 C C . VAL A 1 101 ? -15.416 -7.006 3.484 1.00 86.50 101 VAL A C 1
ATOM 799 O O . VAL A 1 101 ? -16.102 -7.986 3.775 1.00 86.50 101 VAL A O 1
ATOM 802 N N . MET A 1 102 ? -14.438 -7.054 2.583 1.00 86.06 102 MET A N 1
ATOM 803 C CA . MET A 1 102 ? -13.903 -8.298 2.038 1.00 86.06 102 MET A CA 1
ATOM 804 C C . MET A 1 102 ? -12.542 -8.557 2.676 1.00 86.06 102 MET A C 1
ATOM 806 O O . MET A 1 102 ? -11.692 -7.673 2.686 1.00 86.06 102 MET A O 1
ATOM 810 N N . VAL A 1 103 ? -12.340 -9.767 3.195 1.00 81.81 103 VAL A N 1
ATOM 811 C CA . VAL A 1 103 ? -11.080 -10.171 3.825 1.00 81.81 103 VAL A CA 1
ATOM 812 C C . VAL A 1 103 ? -10.397 -11.205 2.939 1.00 81.81 103 VAL A C 1
ATOM 814 O O . VAL A 1 103 ? -10.983 -12.243 2.634 1.00 81.81 103 VAL A O 1
ATOM 817 N N . ALA A 1 104 ? -9.156 -10.923 2.548 1.00 81.00 104 ALA A N 1
ATOM 818 C CA . ALA A 1 104 ? -8.295 -11.838 1.807 1.00 81.00 104 ALA A CA 1
ATOM 819 C C . ALA A 1 104 ? -7.109 -12.251 2.700 1.00 81.00 104 ALA A C 1
ATOM 821 O O . ALA A 1 104 ? -6.104 -11.539 2.750 1.00 81.00 104 ALA A O 1
ATOM 822 N N . PRO A 1 105 ? -7.213 -13.358 3.458 1.00 75.19 105 PRO A N 1
ATOM 823 C CA . PRO A 1 105 ? -6.098 -13.830 4.271 1.00 75.19 105 PRO A CA 1
ATOM 824 C C . PRO A 1 105 ? -4.966 -14.337 3.366 1.00 75.19 105 PRO A C 1
ATOM 826 O O . PRO A 1 105 ? -5.226 -15.018 2.376 1.00 75.19 105 PRO A O 1
ATOM 829 N N . TYR A 1 106 ? -3.715 -14.029 3.723 1.00 73.56 106 TYR A N 1
ATOM 830 C CA . TYR A 1 106 ? -2.512 -14.417 2.967 1.00 73.56 106 TYR A CA 1
ATOM 831 C C . TYR A 1 106 ? -2.489 -13.914 1.517 1.00 73.56 106 TYR A C 1
ATOM 833 O O . TYR A 1 106 ? -2.104 -14.640 0.599 1.00 73.56 106 TYR A O 1
ATOM 841 N N . ALA A 1 107 ? -2.889 -12.657 1.308 1.00 68.44 107 ALA A N 1
ATOM 842 C CA . ALA A 1 107 ? -2.698 -11.998 0.026 1.00 68.44 107 ALA A CA 1
ATOM 843 C C . ALA A 1 107 ? -1.202 -11.988 -0.334 1.00 68.44 107 ALA A C 1
ATOM 845 O O . ALA A 1 107 ? -0.365 -11.475 0.406 1.00 68.44 107 ALA A O 1
ATOM 846 N N . SER A 1 108 ? -0.879 -12.580 -1.479 1.00 60.94 108 SER A N 1
ATOM 847 C CA . SER A 1 108 ? 0.437 -12.522 -2.102 1.00 60.94 108 SER A CA 1
ATOM 848 C C . SER A 1 108 ? 0.255 -12.000 -3.519 1.00 60.94 108 SER A C 1
ATOM 850 O O . SER A 1 108 ? -0.751 -12.300 -4.167 1.00 60.94 108 SER A O 1
ATOM 852 N N . ILE A 1 109 ? 1.258 -11.282 -4.024 1.00 55.47 109 ILE A N 1
ATOM 853 C CA . ILE A 1 109 ? 1.323 -10.753 -5.398 1.00 55.47 109 ILE A CA 1
ATOM 854 C C . ILE A 1 109 ? 1.102 -11.864 -6.454 1.00 55.47 109 ILE A C 1
ATOM 856 O O . ILE A 1 109 ? 0.732 -11.588 -7.591 1.00 55.47 109 ILE A O 1
ATOM 860 N N . THR A 1 110 ? 1.262 -13.136 -6.072 1.00 43.81 110 THR A N 1
ATOM 861 C CA . THR A 1 110 ? 1.066 -14.324 -6.920 1.00 43.81 110 THR A CA 1
ATOM 862 C C . THR A 1 110 ? -0.383 -14.820 -7.061 1.00 43.81 110 THR A C 1
ATOM 864 O O . THR A 1 110 ? -0.617 -15.703 -7.882 1.00 43.81 110 THR A O 1
ATOM 867 N N . TYR A 1 111 ? -1.361 -14.301 -6.308 1.00 39.00 111 TYR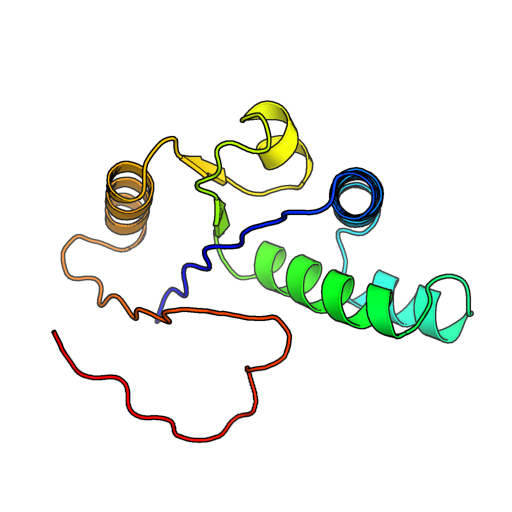 A N 1
ATOM 868 C CA . TYR A 1 111 ? -2.740 -14.824 -6.306 1.00 39.00 111 TYR A CA 1
ATOM 869 C C . TYR A 1 111 ? -3.804 -13.732 -6.470 1.00 39.00 111 TYR A C 1
ATOM 871 O O . TYR A 1 111 ? -4.654 -13.522 -5.611 1.00 39.00 111 TYR A O 1
ATOM 879 N N . THR A 1 112 ? -3.825 -13.088 -7.631 1.00 42.56 112 THR A N 1
ATOM 880 C CA . THR A 1 112 ? -5.040 -12.441 -8.155 1.00 42.56 112 THR A CA 1
ATOM 881 C C . THR A 1 112 ? -5.332 -12.936 -9.568 1.00 42.56 112 THR A C 1
ATOM 883 O O . THR A 1 112 ? -5.659 -12.182 -10.478 1.00 42.56 112 THR A O 1
ATOM 886 N N . GLY A 1 113 ? -5.249 -14.258 -9.752 1.00 30.95 113 GLY A N 1
ATOM 887 C CA . GLY A 1 113 ? -5.947 -14.913 -10.849 1.00 30.95 113 GLY A CA 1
ATOM 888 C C . GLY A 1 113 ? -7.448 -14.745 -10.633 1.00 30.95 113 GLY A C 1
ATOM 889 O O . GLY A 1 113 ? -7.970 -15.100 -9.577 1.00 30.95 113 GLY A O 1
ATOM 890 N N . SER A 1 114 ? -8.138 -14.190 -11.622 1.00 33.84 114 SER A N 1
ATOM 891 C CA . SER A 1 114 ? -9.593 -14.169 -11.756 1.00 33.84 114 SER A CA 1
ATOM 892 C C . SER A 1 114 ? -10.136 -15.605 -11.774 1.00 33.84 114 SER A C 1
ATOM 894 O O . SER A 1 114 ? -10.419 -16.192 -12.811 1.00 33.84 114 SER A O 1
ATOM 896 N N . GLY A 1 115 ? -10.241 -16.199 -10.589 1.00 33.03 115 GLY A N 1
ATOM 897 C CA . GLY A 1 115 ? -10.614 -17.587 -10.381 1.00 33.03 115 GLY A CA 1
ATOM 898 C C . GLY A 1 115 ? -11.169 -17.757 -8.979 1.00 33.03 115 GLY A C 1
ATOM 899 O O . GLY A 1 115 ? -10.453 -17.646 -7.991 1.00 33.03 115 GLY A O 1
ATOM 900 N N . CYS A 1 116 ? -12.477 -17.995 -8.929 1.00 36.69 116 CYS A N 1
ATOM 901 C CA . CYS A 1 116 ? -13.278 -18.303 -7.753 1.00 36.69 116 CYS A CA 1
ATOM 902 C C . CYS A 1 116 ? -12.512 -19.162 -6.724 1.00 36.69 116 CYS A C 1
ATOM 904 O O . CYS A 1 116 ? -12.275 -20.346 -6.951 1.00 36.69 116 CYS A O 1
ATOM 906 N N . SER A 1 117 ? -12.167 -18.586 -5.574 1.00 34.41 117 SER A N 1
ATOM 907 C CA . SER A 1 117 ? -11.793 -19.340 -4.379 1.00 34.41 117 SER A CA 1
ATOM 908 C C . SER A 1 117 ? -12.587 -18.800 -3.189 1.00 34.41 117 SER A C 1
ATOM 910 O O . SER A 1 117 ? -12.887 -17.613 -3.077 1.00 34.41 117 SER A O 1
ATOM 912 N N . GLN A 1 118 ? -13.092 -19.738 -2.393 1.00 39.94 118 GLN A N 1
ATOM 913 C CA . GLN A 1 118 ? -14.232 -19.571 -1.498 1.00 39.94 118 GLN A CA 1
ATOM 914 C C . GLN A 1 118 ? -13.966 -18.552 -0.384 1.00 39.94 118 GLN A C 1
ATOM 916 O O . GLN A 1 118 ? -13.309 -18.855 0.610 1.00 39.94 118 GLN A O 1
ATOM 921 N N . VAL A 1 119 ? -14.570 -17.370 -0.500 1.00 37.94 119 VAL A N 1
ATOM 922 C CA . VAL A 1 119 ? -14.687 -16.422 0.611 1.00 37.94 119 VAL A CA 1
ATOM 923 C C . VAL A 1 119 ? -15.777 -16.940 1.553 1.00 37.94 119 VAL A C 1
ATOM 925 O O . VAL A 1 119 ? -16.967 -16.895 1.229 1.00 37.94 119 VAL A O 1
ATOM 928 N N . ARG A 1 120 ? -15.391 -17.470 2.722 1.00 27.36 120 ARG A N 1
ATOM 929 C CA . ARG A 1 120 ? -16.348 -17.710 3.812 1.00 27.36 120 ARG A CA 1
ATOM 930 C C . ARG A 1 120 ? -16.835 -16.358 4.324 1.00 27.36 120 ARG A C 1
ATOM 932 O O . ARG A 1 120 ? -16.036 -15.543 4.773 1.00 27.36 120 ARG A O 1
ATOM 939 N N . LYS A 1 121 ? -18.152 -16.150 4.261 1.00 26.06 121 LYS A N 1
ATOM 940 C CA . LYS A 1 121 ? -18.833 -15.097 5.017 1.00 26.06 121 LYS A CA 1
ATOM 941 C C . LYS A 1 121 ? -18.552 -15.316 6.503 1.00 26.06 121 LYS A C 1
ATOM 943 O O . LYS A 1 121 ? -18.769 -16.428 6.989 1.00 26.06 121 LYS A O 1
ATOM 948 N N . VAL A 1 122 ? -18.079 -14.272 7.171 1.00 35.97 122 VAL A N 1
ATOM 949 C CA . VAL A 1 122 ? -18.165 -14.136 8.628 1.00 35.97 122 VAL A CA 1
ATOM 950 C C . VAL A 1 122 ? -19.428 -13.344 8.927 1.00 35.97 122 VAL A C 1
ATOM 952 O O . VAL A 1 122 ? -19.695 -12.392 8.155 1.00 35.97 122 VAL A O 1
#

Radius of gyration: 15.42 Å; chains: 1; bounding box: 39×29×37 Å

Sequence (122 aa):
MGAVCWVLMFSDAWLREAFRNLLSCYGDPEEVLKLTEMGEVPSLEAYVLYQFAYMKQHYSIIVVTDGMSEEEINEIGMEYAPTVNDALMNSFKLHGDAAKVMVAPYASITYTGSGCSQVRKV

pLDDT: mean 72.52, std 20.42, range [26.06, 93.81]